Protein AF-A0A2D8VDP1-F1 (afdb_monomer_lite)

Secondary structure (DSSP, 8-state):
-HHHHHHHHHHHHHHHSPPPSS--HHHHHHHHHHHHHHHHHTSHHHHEEE-S-TT-SEEEEEETTT--EEEEETTTTEEEEEE---

pLDDT: mean 82.92, std 8.05, range [56.97, 93.94]

Radius of gyration: 24.82 Å; chains: 1; bounding box: 61×31×59 Å

Structure (mmCIF, N/CA/C/O backbone):
data_AF-A0A2D8VDP1-F1
#
_entry.id   AF-A0A2D8VDP1-F1
#
loop_
_atom_site.group_PDB
_atom_site.id
_atom_site.type_symbol
_atom_site.label_atom_id
_atom_site.label_alt_id
_atom_site.label_comp_id
_atom_site.label_asym_id
_atom_site.label_entity_id
_atom_site.label_seq_id
_atom_site.pdbx_PDB_ins_code
_atom_site.Cartn_x
_atom_site.Cartn_y
_atom_site.Cartn_z
_atom_site.occupancy
_atom_site.B_iso_or_equiv
_atom_site.auth_seq_id
_atom_site.auth_comp_id
_atom_site.auth_asym_id
_atom_site.auth_atom_id
_atom_site.pdbx_PDB_model_num
ATOM 1 N N . MET A 1 1 ? 45.756 8.901 -12.707 1.00 72.62 1 MET A N 1
ATOM 2 C CA . MET A 1 1 ? 45.520 7.447 -12.867 1.00 72.62 1 MET A CA 1
ATOM 3 C C . MET A 1 1 ? 44.058 7.087 -12.583 1.00 72.62 1 MET A C 1
ATOM 5 O O . MET A 1 1 ? 43.375 6.696 -13.511 1.00 72.62 1 MET A O 1
ATOM 9 N N . MET A 1 2 ? 43.517 7.316 -11.377 1.00 84.50 2 MET A N 1
ATOM 10 C CA . MET A 1 2 ? 42.117 6.968 -11.043 1.00 84.50 2 MET A CA 1
ATOM 11 C C . MET A 1 2 ? 41.048 7.713 -11.869 1.00 84.50 2 MET A C 1
ATOM 13 O O . MET A 1 2 ? 40.110 7.093 -12.358 1.00 84.50 2 MET A O 1
ATOM 17 N N . GLU A 1 3 ? 41.207 9.021 -12.090 1.00 88.38 3 GLU A N 1
ATOM 18 C CA . GLU A 1 3 ? 40.284 9.804 -12.935 1.00 88.38 3 GLU A CA 1
ATOM 19 C C . GLU A 1 3 ? 40.283 9.356 -14.403 1.00 88.38 3 GLU A C 1
ATOM 21 O O . GLU A 1 3 ? 39.275 9.463 -15.099 1.00 88.38 3 GLU A O 1
ATOM 26 N N . GLN A 1 4 ? 41.417 8.833 -14.866 1.00 89.12 4 GLN A N 1
ATOM 27 C CA . GLN A 1 4 ? 41.597 8.352 -16.230 1.00 89.12 4 GLN A CA 1
ATOM 28 C C . GLN A 1 4 ? 40.894 7.002 -16.407 1.00 89.12 4 GLN A C 1
ATOM 30 O O . GLN A 1 4 ? 40.081 6.861 -17.316 1.00 89.12 4 GLN A O 1
ATOM 35 N N . ASN A 1 5 ? 41.062 6.099 -15.437 1.00 91.50 5 ASN A N 1
ATOM 36 C CA . ASN A 1 5 ? 40.332 4.832 -15.370 1.00 91.50 5 ASN A CA 1
ATOM 37 C C . ASN A 1 5 ? 38.809 5.050 -15.280 1.00 91.50 5 ASN A C 1
ATOM 39 O O . ASN A 1 5 ? 38.041 4.334 -15.912 1.00 91.50 5 ASN A O 1
ATOM 43 N N . LEU A 1 6 ? 38.350 6.062 -14.528 1.00 91.94 6 LEU A N 1
ATOM 44 C CA . LEU A 1 6 ? 36.925 6.417 -14.453 1.00 91.94 6 LEU A CA 1
ATOM 45 C C . LEU A 1 6 ? 36.383 6.952 -15.785 1.00 91.94 6 LEU A C 1
ATOM 47 O O . LEU A 1 6 ? 35.230 6.691 -16.133 1.00 91.94 6 LEU A O 1
ATOM 51 N N . ARG A 1 7 ? 37.198 7.700 -16.538 1.00 92.00 7 ARG A N 1
ATOM 52 C CA . ARG A 1 7 ? 36.835 8.180 -17.878 1.00 92.00 7 ARG A CA 1
ATOM 53 C C . ARG A 1 7 ? 36.714 7.038 -18.879 1.00 92.00 7 ARG A C 1
ATOM 55 O O . ARG A 1 7 ? 35.736 7.009 -19.623 1.00 92.00 7 ARG A O 1
ATOM 62 N N . GLU A 1 8 ? 37.676 6.125 -18.882 1.00 93.19 8 GLU A N 1
ATOM 63 C CA . GLU A 1 8 ? 37.677 4.946 -19.753 1.00 93.19 8 GLU A CA 1
ATOM 64 C C . GLU A 1 8 ? 36.482 4.047 -19.441 1.00 93.19 8 GLU A C 1
ATOM 66 O O . GLU A 1 8 ? 35.668 3.783 -20.324 1.00 93.19 8 GLU A O 1
ATOM 71 N N . PHE A 1 9 ? 36.273 3.731 -18.161 1.00 92.56 9 PHE A N 1
ATOM 72 C CA . PHE A 1 9 ? 35.122 2.953 -17.714 1.00 92.56 9 PHE A CA 1
ATOM 73 C C . PHE A 1 9 ? 33.786 3.586 -18.121 1.00 92.56 9 PHE A C 1
ATOM 75 O O . PHE A 1 9 ? 32.885 2.898 -18.593 1.00 92.56 9 PHE A O 1
ATOM 82 N N . ARG A 1 10 ? 33.639 4.913 -17.991 1.00 90.62 10 ARG A N 1
ATOM 83 C CA . ARG A 1 10 ? 32.417 5.610 -18.423 1.00 90.62 10 ARG A CA 1
ATOM 84 C C . ARG A 1 10 ? 32.179 5.467 -19.927 1.00 90.62 10 ARG A C 1
ATOM 86 O O . ARG A 1 10 ? 31.029 5.342 -20.341 1.00 90.62 10 ARG A O 1
ATOM 93 N N . SER A 1 11 ? 33.241 5.515 -20.729 1.00 88.81 11 SER A N 1
ATOM 94 C CA . SER A 1 11 ? 33.155 5.369 -22.183 1.00 88.81 11 SER A CA 1
ATOM 95 C C . SER A 1 11 ? 32.758 3.947 -22.582 1.00 88.81 11 SER A C 1
ATOM 97 O O . SER A 1 11 ? 31.877 3.767 -23.421 1.00 88.81 11 SER A O 1
ATOM 99 N N . GLU A 1 12 ? 33.356 2.939 -21.948 1.00 91.38 12 GLU A N 1
ATOM 100 C CA . GLU A 1 12 ? 33.027 1.525 -22.165 1.00 91.38 12 GLU A CA 1
ATOM 101 C C . GLU A 1 12 ? 31.601 1.193 -21.710 1.00 91.38 12 GLU A C 1
ATOM 103 O O . GLU A 1 12 ? 30.845 0.517 -22.412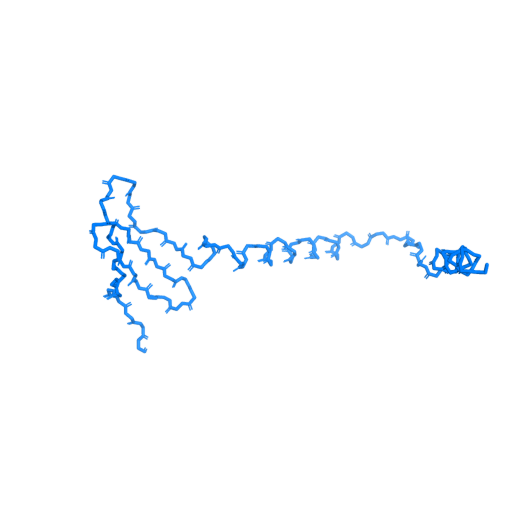 1.00 91.38 12 GLU A O 1
ATOM 108 N N . LEU A 1 13 ? 31.185 1.731 -20.561 1.00 89.19 13 LEU A N 1
ATOM 109 C CA . LEU A 1 13 ? 29.827 1.568 -20.056 1.00 89.19 13 LEU A CA 1
ATOM 110 C C . LEU A 1 13 ? 28.804 2.211 -21.001 1.00 89.19 13 LEU A C 1
ATOM 112 O O . LEU A 1 13 ? 27.796 1.595 -21.327 1.00 89.19 13 LEU A O 1
ATOM 116 N N . ALA A 1 14 ? 29.069 3.422 -21.492 1.00 85.06 14 ALA A N 1
ATOM 117 C CA . ALA A 1 14 ? 28.169 4.095 -22.426 1.00 85.06 14 ALA A CA 1
ATOM 118 C C . ALA A 1 14 ? 28.022 3.335 -23.755 1.00 85.06 14 ALA A C 1
ATOM 120 O O . ALA A 1 14 ? 26.926 3.296 -24.306 1.00 85.06 14 ALA A O 1
ATOM 121 N N . GLY A 1 15 ? 29.098 2.712 -24.250 1.00 83.75 15 GLY A N 1
ATOM 122 C CA . GLY A 1 15 ? 29.065 1.901 -25.470 1.00 83.75 15 GLY A CA 1
ATOM 123 C C . GLY A 1 15 ? 28.445 0.509 -25.298 1.00 83.75 15 GLY A C 1
ATOM 124 O O . GLY A 1 15 ? 28.016 -0.085 -26.283 1.00 83.75 15 GLY A O 1
ATOM 125 N N . SER A 1 16 ? 28.387 -0.016 -24.071 1.00 86.25 16 SER A N 1
ATOM 126 C CA . SER A 1 16 ? 27.803 -1.333 -23.772 1.00 86.25 16 SER A CA 1
ATOM 127 C C . SER A 1 16 ? 26.314 -1.289 -23.435 1.00 86.25 16 SER A C 1
ATOM 129 O O . SER A 1 16 ? 25.654 -2.325 -23.509 1.00 86.25 16 SER A O 1
ATOM 131 N N . ILE A 1 17 ? 25.766 -0.116 -23.094 1.00 82.38 17 ILE A N 1
ATOM 132 C CA . ILE A 1 17 ? 24.324 0.063 -22.910 1.00 82.38 17 ILE A CA 1
ATOM 133 C C . ILE A 1 17 ? 23.665 0.013 -24.296 1.00 82.38 17 ILE A C 1
ATOM 135 O O . ILE A 1 17 ? 23.877 0.924 -25.100 1.00 82.38 17 ILE A O 1
ATOM 139 N N . PRO A 1 18 ? 22.854 -1.017 -24.598 1.00 79.56 18 PRO A N 1
ATOM 140 C CA . PRO A 1 18 ? 22.179 -1.102 -25.880 1.00 79.56 18 PRO A CA 1
ATOM 141 C C . PRO A 1 18 ? 21.228 0.083 -26.007 1.00 79.56 18 PRO A C 1
ATOM 143 O O . PRO A 1 18 ? 20.368 0.286 -25.145 1.00 79.56 18 PRO A O 1
ATOM 146 N N . ILE A 1 19 ? 21.362 0.855 -27.082 1.00 76.94 19 ILE A N 1
ATOM 147 C CA . ILE A 1 19 ? 20.332 1.821 -27.453 1.00 76.94 19 ILE A CA 1
ATOM 148 C C . ILE A 1 19 ? 19.150 0.984 -27.946 1.00 76.94 19 ILE A C 1
ATOM 150 O O . ILE A 1 19 ? 19.313 0.240 -28.914 1.00 76.94 19 ILE A O 1
ATOM 154 N N . PRO A 1 20 ? 17.983 1.023 -27.284 1.00 75.38 20 PRO A N 1
ATOM 155 C CA . PRO A 1 20 ? 16.865 0.202 -27.712 1.00 75.38 20 PRO A CA 1
ATOM 156 C C . PRO A 1 20 ? 16.382 0.694 -29.077 1.00 75.38 20 PRO A C 1
ATOM 158 O O . PRO A 1 20 ? 15.943 1.837 -29.191 1.00 75.38 20 PRO A O 1
ATOM 161 N N . ASP A 1 21 ? 16.402 -0.172 -30.093 1.00 77.50 21 ASP A N 1
ATOM 162 C CA . ASP A 1 21 ? 15.831 0.141 -31.414 1.00 77.50 21 ASP A CA 1
ATOM 163 C C . ASP A 1 21 ? 14.335 0.481 -31.317 1.00 77.50 21 ASP A C 1
ATOM 165 O O . ASP A 1 21 ? 13.793 1.248 -32.115 1.00 77.50 21 ASP A O 1
ATOM 169 N N . LYS A 1 22 ? 13.653 -0.101 -30.320 1.00 83.56 22 LYS A N 1
ATOM 170 C CA . LYS A 1 22 ? 12.269 0.192 -29.942 1.00 83.56 22 LYS A CA 1
ATOM 171 C C . LYS A 1 22 ? 12.117 0.100 -28.430 1.00 83.56 22 LYS A C 1
ATOM 173 O O . LYS A 1 22 ? 12.653 -0.808 -27.796 1.00 83.56 22 LYS A O 1
ATOM 178 N N . ILE A 1 23 ? 11.347 1.021 -27.860 1.00 83.75 23 ILE A N 1
ATOM 179 C CA . ILE A 1 23 ? 10.957 0.966 -26.451 1.00 83.75 23 ILE A CA 1
ATOM 180 C C . ILE A 1 23 ? 9.776 0.002 -26.319 1.00 83.75 23 ILE A C 1
ATOM 182 O O . ILE A 1 23 ? 8.733 0.194 -26.943 1.00 83.75 23 ILE A O 1
ATOM 186 N N . ASP A 1 24 ? 9.936 -1.028 -25.491 1.00 89.44 24 ASP A N 1
ATOM 187 C CA . ASP A 1 24 ? 8.847 -1.921 -25.094 1.00 89.44 24 ASP A CA 1
ATOM 188 C C . ASP A 1 24 ? 7.988 -1.232 -24.022 1.00 89.44 24 ASP A C 1
ATOM 190 O O . ASP A 1 24 ? 8.255 -1.309 -22.819 1.00 89.44 24 ASP A O 1
ATOM 194 N N . TYR A 1 25 ? 6.974 -0.494 -24.474 1.00 89.56 25 TYR A N 1
ATOM 195 C CA . TYR A 1 25 ? 6.085 0.268 -23.598 1.00 89.56 25 TYR A CA 1
ATOM 196 C C . TYR A 1 25 ? 5.258 -0.614 -22.661 1.00 89.56 25 TYR A C 1
ATOM 198 O O . TYR A 1 25 ? 4.963 -0.181 -21.548 1.00 89.56 25 TYR A O 1
ATOM 206 N N . GLU A 1 26 ? 4.923 -1.844 -23.059 1.00 93.31 26 GLU A N 1
ATOM 207 C CA . GLU A 1 26 ? 4.209 -2.775 -22.180 1.00 93.31 26 GLU A CA 1
ATOM 208 C C . GLU A 1 26 ? 5.109 -3.220 -21.031 1.00 93.31 26 GLU A C 1
ATOM 210 O O . GLU A 1 26 ? 4.696 -3.198 -19.869 1.00 93.31 26 GLU A O 1
ATOM 215 N N . ARG A 1 27 ? 6.383 -3.509 -21.317 1.00 90.19 27 ARG A N 1
ATOM 216 C CA . ARG A 1 27 ? 7.365 -3.793 -20.268 1.00 90.19 27 ARG A CA 1
ATOM 217 C C . ARG A 1 27 ? 7.605 -2.593 -19.357 1.00 90.19 27 ARG A C 1
ATOM 219 O O . ARG A 1 27 ? 7.661 -2.766 -18.142 1.00 90.19 27 ARG A O 1
ATOM 226 N N . VAL A 1 28 ? 7.722 -1.381 -19.902 1.00 91.69 28 VAL A N 1
ATOM 227 C CA . VAL A 1 28 ? 7.876 -0.157 -19.091 1.00 91.69 28 VAL A CA 1
ATOM 228 C C . VAL A 1 28 ? 6.661 0.054 -18.187 1.00 91.69 28 VAL A C 1
ATOM 230 O O . VAL A 1 28 ? 6.820 0.294 -16.991 1.00 91.69 28 VAL A O 1
ATOM 233 N N . LYS A 1 29 ? 5.448 -0.089 -18.728 1.00 92.75 29 LYS A N 1
ATOM 234 C CA . LYS A 1 29 ? 4.195 0.018 -17.974 1.00 92.75 29 LYS A CA 1
ATOM 235 C C . LYS A 1 29 ? 4.122 -1.017 -16.854 1.00 92.75 29 LYS A C 1
ATOM 237 O O . LYS A 1 29 ? 3.782 -0.655 -15.731 1.00 92.75 29 LYS A O 1
ATOM 242 N N . PHE A 1 30 ? 4.485 -2.267 -17.134 1.00 93.94 30 PHE A N 1
ATOM 243 C CA . PHE A 1 30 ? 4.537 -3.332 -16.134 1.00 93.94 30 PHE A CA 1
ATOM 244 C C . PHE A 1 30 ? 5.508 -3.001 -14.993 1.00 93.94 30 PHE A C 1
ATOM 246 O O . PHE A 1 30 ? 5.133 -3.066 -13.822 1.00 93.94 30 PHE A O 1
ATOM 253 N N . LEU A 1 31 ? 6.738 -2.591 -15.323 1.00 92.88 31 LEU A N 1
ATOM 254 C CA . LEU A 1 31 ? 7.754 -2.232 -14.328 1.00 92.88 31 LEU A CA 1
ATOM 255 C C . LEU A 1 31 ? 7.319 -1.027 -13.483 1.00 92.88 31 LEU A C 1
ATOM 257 O O . LEU A 1 31 ? 7.498 -1.023 -12.266 1.00 92.88 31 LEU A O 1
ATOM 261 N N . PHE A 1 32 ? 6.689 -0.031 -14.106 1.00 91.19 32 PHE A N 1
ATOM 262 C CA . PHE A 1 32 ? 6.153 1.127 -13.399 1.00 91.19 32 PHE A CA 1
ATOM 263 C C . PHE A 1 32 ? 5.028 0.735 -12.431 1.00 91.19 32 PHE A C 1
ATOM 265 O O . PHE A 1 32 ? 5.062 1.115 -11.261 1.00 91.19 32 PHE A O 1
ATOM 272 N N . GLN A 1 33 ? 4.073 -0.086 -12.874 1.00 89.25 33 GLN A N 1
ATOM 273 C CA . GLN A 1 33 ? 2.997 -0.596 -12.018 1.00 89.25 33 GLN A CA 1
ATOM 274 C C . GLN A 1 33 ? 3.532 -1.418 -10.841 1.00 89.25 33 GLN A C 1
ATOM 276 O O . GLN A 1 33 ? 3.060 -1.244 -9.718 1.00 89.25 33 GLN A O 1
ATOM 281 N N . GLN A 1 34 ? 4.542 -2.267 -11.062 1.00 88.81 34 GLN A N 1
ATOM 282 C CA . GLN A 1 34 ? 5.201 -2.977 -9.965 1.00 88.81 34 GLN A CA 1
ATOM 283 C C . GLN A 1 34 ? 5.828 -2.016 -8.956 1.00 88.81 34 GLN A C 1
ATOM 285 O O . GLN A 1 34 ? 5.629 -2.199 -7.759 1.00 88.81 34 GLN A O 1
ATOM 290 N N . SER A 1 35 ? 6.525 -0.978 -9.424 1.00 85.88 35 SER A N 1
ATOM 291 C CA . SER A 1 35 ? 7.170 -0.008 -8.533 1.00 85.88 35 SER A CA 1
ATOM 292 C C . SER A 1 35 ? 6.162 0.745 -7.654 1.00 85.88 35 SER A C 1
ATOM 294 O O . SER A 1 35 ? 6.407 0.957 -6.466 1.00 85.88 35 SER A O 1
ATOM 296 N N . LEU A 1 36 ? 4.983 1.071 -8.199 1.00 82.38 36 LEU A N 1
ATOM 297 C CA . LEU A 1 36 ? 3.888 1.679 -7.441 1.00 82.38 36 LEU A CA 1
ATOM 298 C C . LEU A 1 36 ? 3.352 0.717 -6.379 1.00 82.38 36 LEU A C 1
ATOM 300 O O . LEU A 1 36 ? 3.249 1.091 -5.213 1.00 82.38 36 LEU A O 1
ATOM 304 N N . LEU A 1 37 ? 3.094 -0.539 -6.746 1.00 79.31 37 LEU A N 1
ATOM 305 C CA . LEU A 1 37 ? 2.627 -1.558 -5.804 1.00 79.31 37 LEU A CA 1
ATOM 306 C C . LEU A 1 37 ? 3.646 -1.825 -4.689 1.00 79.31 37 LEU A C 1
ATOM 308 O O . LEU A 1 37 ? 3.262 -2.028 -3.540 1.00 79.31 37 LEU A O 1
ATOM 312 N N . GLU A 1 38 ? 4.943 -1.824 -4.994 1.00 80.38 38 GLU A N 1
ATOM 313 C CA . GLU A 1 38 ? 5.997 -1.960 -3.983 1.00 80.38 38 GLU A CA 1
ATOM 314 C C . GLU A 1 38 ? 6.065 -0.758 -3.042 1.00 80.38 38 GLU A C 1
ATOM 316 O O . GLU A 1 38 ? 6.248 -0.936 -1.835 1.00 80.38 38 GLU A O 1
ATOM 321 N N . SER A 1 39 ? 5.855 0.453 -3.564 1.00 74.88 39 SER A N 1
ATOM 322 C CA . SER A 1 39 ? 5.766 1.655 -2.733 1.00 74.88 39 SER A CA 1
ATOM 323 C C . SER A 1 39 ? 4.553 1.612 -1.795 1.00 74.88 39 SER A C 1
ATOM 325 O O . SER A 1 39 ? 4.660 1.956 -0.617 1.00 74.88 39 SER A O 1
ATOM 327 N N . GLU A 1 40 ? 3.418 1.102 -2.280 1.00 75.56 40 GLU A N 1
ATOM 328 C CA . GLU A 1 40 ? 2.194 0.978 -1.496 1.00 75.56 40 GLU A CA 1
ATOM 329 C C . GLU A 1 40 ? 2.287 -0.131 -0.451 1.00 75.56 40 GLU A C 1
ATOM 331 O O . GLU A 1 40 ? 1.821 0.074 0.665 1.00 75.56 40 GLU A O 1
ATOM 336 N N . LYS A 1 41 ? 2.936 -1.266 -0.745 1.00 74.69 41 LYS A N 1
ATOM 337 C CA . LYS A 1 41 ? 3.077 -2.400 0.193 1.00 74.69 41 LYS A CA 1
ATOM 338 C C . LYS A 1 41 ? 3.637 -2.014 1.560 1.00 74.69 41 LYS A C 1
ATOM 340 O O . LYS A 1 41 ? 3.262 -2.614 2.565 1.00 74.69 41 LYS A O 1
ATOM 345 N N . ASN A 1 42 ? 4.522 -1.022 1.603 1.00 73.19 42 ASN A N 1
ATOM 346 C CA . ASN A 1 42 ? 5.148 -0.560 2.843 1.00 73.19 42 ASN A CA 1
ATOM 347 C C . ASN A 1 42 ? 4.340 0.525 3.565 1.00 73.19 42 ASN A C 1
ATOM 349 O O . ASN A 1 42 ? 4.719 0.975 4.646 1.00 73.19 42 ASN A O 1
ATOM 353 N N . SER A 1 43 ? 3.231 0.960 2.976 1.00 79.12 43 SER A N 1
ATOM 354 C CA . SER A 1 43 ? 2.414 2.029 3.517 1.00 79.12 43 SER A CA 1
ATOM 355 C C . SER A 1 43 ? 1.414 1.511 4.565 1.00 79.12 43 SER A C 1
ATOM 357 O O . SER A 1 43 ? 0.846 0.420 4.412 1.00 79.12 43 SER A O 1
ATOM 359 N N . PRO A 1 44 ? 1.139 2.279 5.636 1.00 75.44 44 PRO A N 1
ATOM 360 C CA . PRO A 1 44 ? 0.144 1.898 6.635 1.00 75.44 44 PRO A CA 1
ATOM 361 C C . PRO A 1 44 ? -1.246 1.647 6.041 1.00 75.44 44 PRO A C 1
ATOM 363 O O . PRO A 1 44 ? -1.936 0.751 6.513 1.00 75.44 44 PRO A O 1
ATOM 366 N N . GLN A 1 45 ? -1.633 2.383 4.995 1.00 79.31 45 GLN A N 1
ATOM 367 C CA . GLN A 1 45 ? -2.920 2.249 4.302 1.00 79.31 45 GLN A CA 1
ATOM 368 C C . GLN A 1 45 ? -3.055 0.956 3.485 1.00 79.31 45 GLN A C 1
ATOM 370 O O . GLN A 1 45 ? -4.163 0.472 3.255 1.00 79.31 45 GLN A O 1
ATOM 375 N N . TYR A 1 46 ? -1.937 0.364 3.063 1.00 82.62 46 TYR A N 1
ATOM 376 C CA . TYR A 1 46 ? -1.956 -0.957 2.442 1.00 82.62 46 TYR A CA 1
ATOM 377 C C . TYR A 1 46 ? -2.201 -2.045 3.485 1.00 82.62 46 TYR A C 1
ATOM 379 O O . TYR A 1 46 ? -2.990 -2.963 3.259 1.00 82.62 46 TYR A O 1
ATOM 387 N N . LYS A 1 47 ? -1.571 -1.910 4.659 1.00 87.00 47 LYS A N 1
ATOM 388 C CA . LYS A 1 47 ? -1.715 -2.868 5.758 1.00 87.00 47 LYS A CA 1
ATOM 389 C C . LYS A 1 47 ? -3.040 -2.724 6.507 1.00 87.00 47 LYS A C 1
ATOM 391 O O . LYS A 1 47 ? -3.601 -3.736 6.917 1.00 87.00 47 LYS A O 1
ATOM 396 N N . TYR A 1 48 ? -3.540 -1.507 6.698 1.00 88.31 48 TYR A N 1
ATOM 397 C CA . TYR A 1 48 ? -4.693 -1.232 7.550 1.00 88.31 48 TYR A CA 1
ATOM 398 C C . TYR A 1 48 ? -5.782 -0.444 6.831 1.00 88.31 48 TYR A C 1
ATOM 400 O O . TYR A 1 48 ? -5.515 0.557 6.173 1.00 88.31 48 TYR A O 1
ATOM 408 N N . GLN A 1 49 ? -7.028 -0.861 7.041 1.00 89.62 49 GLN A N 1
ATOM 409 C C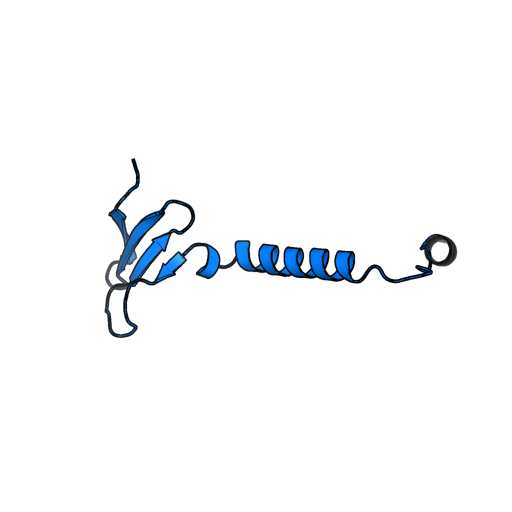A . GLN A 1 49 ? -8.219 -0.123 6.636 1.00 89.62 49 GLN A CA 1
ATOM 410 C C . GLN A 1 49 ? -8.962 0.357 7.880 1.00 89.62 49 GLN A C 1
ATOM 412 O O . GLN A 1 49 ? -9.327 -0.464 8.721 1.00 89.62 49 GLN A O 1
ATOM 417 N N . PHE A 1 50 ? -9.198 1.664 7.996 1.00 89.56 50 PHE A N 1
ATOM 418 C CA . PHE A 1 50 ? -10.022 2.212 9.073 1.00 89.56 50 PHE A CA 1
ATOM 419 C C . PHE A 1 50 ? -11.492 1.833 8.873 1.00 89.56 50 PHE A C 1
ATOM 421 O O . PHE A 1 50 ? -11.991 1.814 7.749 1.00 89.56 50 PHE A O 1
ATOM 428 N N . LEU A 1 51 ? -12.155 1.492 9.976 1.00 88.25 51 LEU A N 1
ATOM 429 C CA . LEU A 1 51 ? -13.548 1.035 10.023 1.00 88.25 51 LEU A CA 1
ATOM 430 C C . LEU A 1 51 ? -14.465 2.022 10.760 1.00 88.25 51 LEU A C 1
ATOM 432 O O . LEU A 1 51 ? -15.636 1.721 10.962 1.00 88.25 51 LEU A O 1
ATOM 436 N N . CYS A 1 52 ? -13.926 3.154 11.207 1.00 82.38 52 CYS A N 1
ATOM 437 C CA . CYS A 1 52 ? -14.627 4.157 11.999 1.00 82.38 52 CYS A CA 1
ATOM 438 C C . CYS A 1 52 ? -14.585 5.526 11.325 1.00 82.38 52 CYS A C 1
ATOM 440 O O . CYS A 1 52 ? -13.638 5.836 10.597 1.00 82.38 52 CYS A O 1
ATOM 442 N N . ASP A 1 53 ? -15.585 6.348 11.629 1.00 82.12 53 ASP A N 1
ATOM 443 C CA . ASP A 1 53 ? -15.656 7.736 11.182 1.00 82.12 53 ASP A CA 1
ATOM 444 C C . ASP A 1 53 ? -14.723 8.643 11.998 1.00 82.12 53 ASP A C 1
ATOM 446 O O . ASP A 1 53 ? -14.380 8.355 13.147 1.00 82.12 53 ASP A O 1
ATOM 450 N N . GLU A 1 54 ? -14.358 9.795 11.429 1.00 77.56 54 GLU A N 1
ATOM 451 C CA . GLU A 1 54 ? -13.442 10.767 12.050 1.00 77.56 54 GLU A CA 1
ATOM 452 C C . GLU A 1 54 ? -13.930 11.297 13.410 1.00 77.56 54 GLU A C 1
ATOM 454 O O . GLU A 1 54 ? -13.130 11.732 14.238 1.00 77.56 54 GLU A O 1
ATOM 459 N N . SER A 1 55 ? -15.242 11.257 13.663 1.00 78.81 55 SER A N 1
ATOM 460 C CA . SER A 1 55 ? -15.842 11.706 14.924 1.00 78.81 55 SER A CA 1
ATOM 461 C C . SER A 1 55 ? -15.675 10.720 16.083 1.00 78.81 55 SER A C 1
ATOM 463 O O . SER A 1 55 ? -15.975 11.065 17.232 1.00 78.81 55 SER A O 1
ATOM 465 N N . GLU A 1 56 ? -15.248 9.484 15.815 1.00 77.75 56 GLU A N 1
ATOM 466 C CA . GLU A 1 56 ? -15.106 8.479 16.860 1.00 77.75 56 GLU A CA 1
ATOM 467 C C . GLU A 1 56 ? -13.861 8.704 17.727 1.00 77.75 56 GLU A C 1
ATOM 469 O O . GLU A 1 56 ? -12.773 9.042 17.270 1.00 77.75 56 GLU A O 1
ATOM 474 N N . LYS A 1 57 ? -14.013 8.483 19.039 1.00 77.75 57 LYS A N 1
ATOM 475 C CA . LYS A 1 57 ? -12.914 8.619 20.016 1.00 77.75 57 LYS A CA 1
ATOM 476 C C . LYS A 1 57 ? -11.941 7.440 19.998 1.00 77.75 57 LYS A C 1
ATOM 478 O O . LYS A 1 57 ? -10.887 7.510 20.635 1.00 77.75 57 LYS A O 1
ATOM 483 N N . LEU A 1 58 ? -12.340 6.337 19.374 1.00 81.56 58 LEU A N 1
ATOM 484 C CA . LEU A 1 58 ? -11.576 5.105 19.273 1.00 81.56 58 LEU A CA 1
ATOM 485 C C . LEU A 1 58 ? -11.241 4.866 17.809 1.00 81.56 58 LEU A C 1
ATOM 487 O O . LEU A 1 58 ? -12.045 5.139 16.927 1.00 81.56 58 LEU A O 1
ATOM 491 N N . ILE A 1 59 ? -10.046 4.344 17.577 1.00 84.81 59 ILE A N 1
ATOM 492 C CA . ILE A 1 59 ? -9.586 3.997 16.243 1.00 84.81 59 ILE A CA 1
ATOM 493 C C . ILE A 1 59 ? -9.880 2.520 16.031 1.00 84.81 59 ILE A C 1
ATOM 495 O O . ILE A 1 59 ? -9.261 1.675 16.681 1.00 84.81 59 ILE A O 1
ATOM 499 N N . TYR A 1 60 ? -10.784 2.215 15.108 1.00 88.38 60 TYR A N 1
ATOM 500 C CA . TYR A 1 60 ? -11.055 0.856 14.656 1.00 88.38 60 TYR A CA 1
ATOM 501 C C . TYR A 1 60 ? -10.412 0.635 13.293 1.00 88.38 60 TYR A C 1
ATOM 503 O O . TYR A 1 60 ? -10.606 1.427 12.369 1.00 88.38 60 TYR A O 1
ATOM 511 N N . ARG A 1 61 ? -9.647 -0.448 13.148 1.00 89.44 61 ARG A N 1
ATOM 512 C CA . ARG A 1 61 ? -9.039 -0.818 11.866 1.00 89.44 61 ARG A CA 1
ATOM 513 C C . ARG A 1 61 ? -9.011 -2.323 11.655 1.00 89.44 61 ARG A C 1
ATOM 515 O O . ARG A 1 61 ? -8.872 -3.089 12.603 1.00 89.44 61 ARG A O 1
ATOM 522 N N . CYS A 1 62 ? -9.089 -2.729 10.398 1.00 90.25 62 CYS A N 1
ATOM 523 C CA . CYS A 1 62 ? -8.809 -4.088 9.960 1.00 90.25 62 CYS A CA 1
ATOM 524 C C . CYS A 1 62 ? -7.365 -4.167 9.461 1.00 90.25 62 CYS A C 1
ATOM 526 O O . CYS A 1 62 ? -6.960 -3.356 8.624 1.00 90.25 62 CYS A O 1
ATOM 528 N N . ASN A 1 63 ? -6.595 -5.139 9.946 1.00 88.88 63 ASN A N 1
ATOM 529 C CA . ASN A 1 63 ? -5.336 -5.533 9.328 1.00 88.88 63 ASN A CA 1
ATOM 530 C C . ASN A 1 63 ? -5.655 -6.371 8.087 1.00 88.88 63 ASN A C 1
ATOM 532 O O . ASN A 1 63 ? -6.079 -7.512 8.198 1.00 88.88 63 ASN A O 1
ATOM 536 N N . ARG A 1 64 ? -5.443 -5.829 6.890 1.00 85.69 64 ARG A N 1
ATOM 537 C CA . ARG A 1 64 ? -5.797 -6.494 5.625 1.00 85.69 64 ARG A CA 1
ATOM 538 C C . ARG A 1 64 ? -4.943 -7.732 5.335 1.00 85.69 64 ARG A C 1
ATOM 540 O O . ARG A 1 64 ? -5.342 -8.548 4.513 1.00 85.69 64 ARG A O 1
ATOM 547 N N . MET A 1 65 ? -3.792 -7.873 6.000 1.00 85.69 65 MET A N 1
ATOM 548 C CA . MET A 1 65 ? -2.888 -9.016 5.833 1.00 85.69 65 MET A CA 1
ATOM 549 C C . MET A 1 65 ? -3.304 -10.213 6.691 1.00 85.69 65 MET A C 1
ATOM 551 O O . MET A 1 65 ? -3.167 -11.348 6.249 1.00 85.69 65 MET A O 1
ATOM 555 N N . THR A 1 66 ? -3.785 -9.965 7.914 1.00 87.06 66 THR A N 1
ATOM 556 C CA . THR A 1 66 ? -4.193 -11.021 8.862 1.00 87.06 66 THR A CA 1
ATOM 557 C C . THR A 1 66 ? -5.708 -11.165 8.986 1.00 87.06 66 THR A C 1
ATOM 559 O O . THR A 1 66 ? -6.187 -12.159 9.514 1.00 87.06 66 THR A O 1
ATOM 562 N N . GLY A 1 67 ? -6.460 -10.169 8.516 1.00 85.19 67 GLY A N 1
ATOM 563 C CA . GLY A 1 67 ? -7.904 -10.012 8.683 1.00 85.19 67 GLY A CA 1
ATOM 564 C C . GLY A 1 67 ? -8.355 -9.750 10.127 1.00 85.19 67 GLY A C 1
ATOM 565 O O . GLY A 1 67 ? -9.548 -9.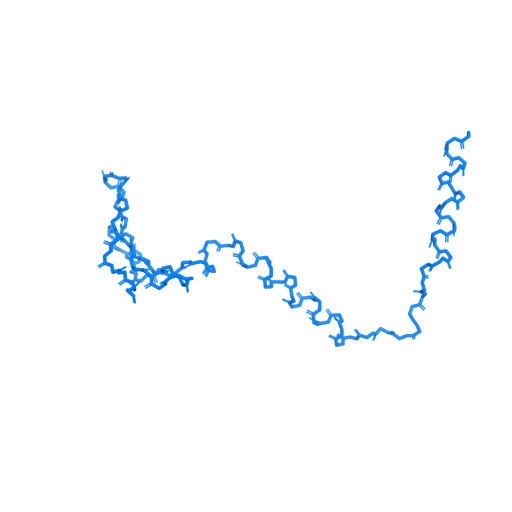793 10.423 1.00 85.19 67 GLY A O 1
ATOM 566 N N . GLU A 1 68 ? -7.418 -9.469 11.033 1.00 89.94 68 GLU A N 1
ATOM 567 C CA . GLU A 1 68 ? -7.708 -9.146 12.428 1.00 89.94 68 GLU A CA 1
ATOM 568 C C . GLU A 1 68 ? -8.309 -7.745 12.564 1.00 89.94 68 GLU A C 1
ATOM 570 O O . GLU A 1 68 ? -7.934 -6.811 11.850 1.00 89.94 68 GLU A O 1
ATOM 575 N N . ILE A 1 69 ? -9.220 -7.587 13.526 1.00 89.19 69 ILE A N 1
ATOM 576 C CA . ILE A 1 69 ? -9.808 -6.286 13.860 1.00 89.19 69 ILE A CA 1
ATOM 577 C C . ILE A 1 69 ? -9.140 -5.767 15.124 1.00 89.19 69 ILE A C 1
ATOM 579 O O . ILE A 1 69 ? -9.169 -6.414 16.172 1.00 89.19 69 ILE A O 1
ATOM 583 N N . GLU A 1 70 ? -8.579 -4.570 15.031 1.00 88.19 70 GLU A N 1
ATOM 584 C CA . GLU A 1 70 ? -7.880 -3.884 16.105 1.00 88.19 70 GLU A CA 1
ATOM 585 C C . GLU A 1 70 ? -8.647 -2.627 16.524 1.00 88.19 70 GLU A C 1
ATOM 587 O O . GLU A 1 70 ? -9.192 -1.896 15.694 1.00 88.19 70 GLU A O 1
ATOM 592 N N . CYS A 1 71 ? -8.649 -2.356 17.826 1.00 86.38 71 CYS A N 1
ATOM 593 C 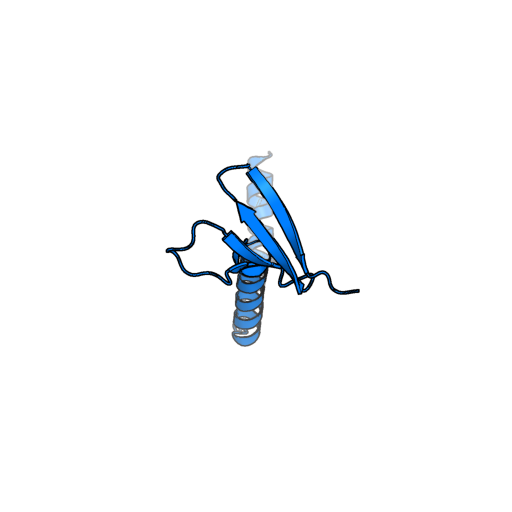CA . CYS A 1 71 ? -9.162 -1.132 18.419 1.00 86.38 71 CYS A CA 1
ATOM 594 C C . CYS A 1 71 ? -8.063 -0.460 19.235 1.00 86.38 71 CYS A C 1
ATOM 596 O O . CYS A 1 71 ? -7.426 -1.092 20.081 1.00 86.38 71 CYS A O 1
ATOM 598 N N . TYR A 1 72 ? -7.881 0.838 19.030 1.00 80.06 72 TYR A N 1
ATOM 599 C CA . TYR A 1 72 ? -6.914 1.644 19.758 1.00 80.06 72 TYR A CA 1
ATOM 600 C C . TYR A 1 72 ? -7.587 2.852 20.414 1.00 80.06 72 TYR A C 1
ATOM 602 O O . TYR A 1 72 ? -8.490 3.475 19.854 1.00 80.06 72 TYR A O 1
ATOM 610 N N . SER A 1 73 ? -7.158 3.165 21.636 1.00 71.88 73 SER A N 1
ATOM 611 C CA . SER A 1 73 ? -7.670 4.283 22.426 1.00 71.88 73 SER A CA 1
ATOM 612 C C . SER A 1 73 ? -6.531 5.211 22.830 1.00 71.88 73 SER A C 1
ATOM 614 O O . SER A 1 73 ? -5.695 4.825 23.650 1.00 71.88 73 SER A O 1
ATOM 616 N N . ASN A 1 74 ? -6.566 6.462 22.358 1.00 63.22 74 ASN A N 1
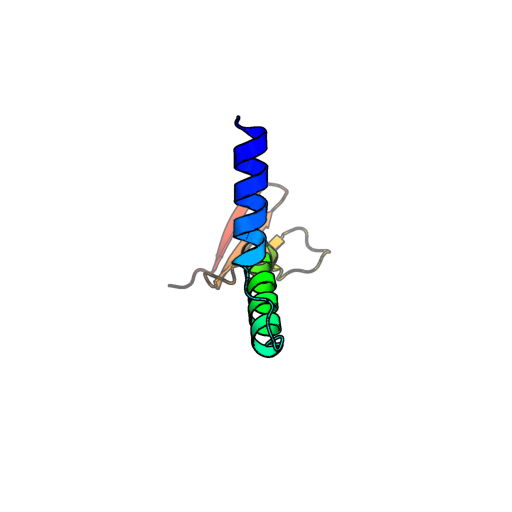ATOM 617 C CA . ASN A 1 74 ? -5.603 7.504 22.750 1.00 63.22 74 ASN A CA 1
A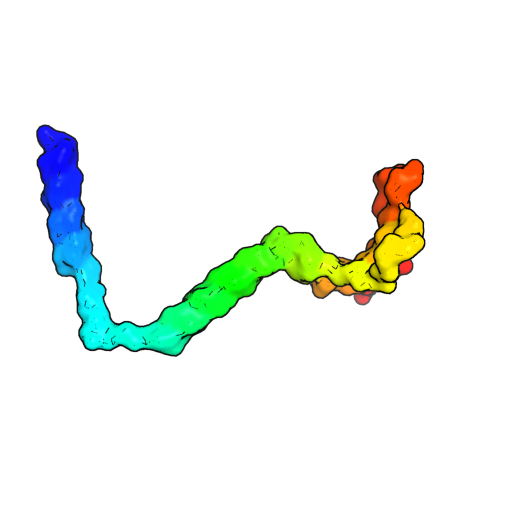TOM 618 C C . ASN A 1 74 ? -5.565 7.751 24.270 1.00 63.22 74 ASN A C 1
ATOM 620 O O . ASN A 1 74 ? -4.579 8.264 24.781 1.00 63.22 74 ASN A O 1
ATOM 624 N N . ARG A 1 75 ? -6.628 7.403 25.014 1.00 65.44 75 ARG A N 1
ATOM 625 C CA . ARG A 1 75 ? -6.684 7.626 26.470 1.00 65.44 75 ARG A CA 1
ATOM 626 C C . ARG A 1 75 ? -5.754 6.715 27.268 1.00 65.44 75 ARG A C 1
ATOM 628 O O . ARG A 1 75 ? -5.304 7.127 28.327 1.00 65.44 75 ARG A O 1
ATOM 635 N N . ASN A 1 76 ? -5.514 5.495 26.790 1.00 60.75 76 ASN A N 1
ATOM 636 C CA . ASN A 1 76 ? -4.787 4.470 27.545 1.00 60.75 76 ASN A CA 1
ATOM 637 C C . ASN A 1 76 ? -3.568 3.913 26.801 1.00 60.75 76 ASN A C 1
ATOM 639 O O . ASN A 1 76 ? -2.931 3.012 27.339 1.00 60.75 76 ASN A O 1
ATOM 643 N N . ASP A 1 77 ? -3.287 4.396 25.586 1.00 64.19 77 ASP A N 1
ATOM 644 C CA . ASP A 1 77 ? -2.176 3.953 24.730 1.00 64.19 77 ASP A CA 1
ATOM 645 C C . ASP A 1 77 ? -2.119 2.418 24.563 1.00 64.19 77 ASP A C 1
ATOM 647 O O . ASP A 1 77 ? -1.069 1.779 24.529 1.00 64.19 77 ASP A O 1
ATOM 651 N N . LYS A 1 78 ? -3.301 1.787 24.541 1.00 71.75 78 LYS A N 1
ATOM 652 C CA . LYS A 1 78 ? -3.463 0.329 24.518 1.00 71.75 78 LYS A CA 1
ATOM 653 C C . LYS A 1 78 ? -4.157 -0.104 23.238 1.00 71.75 78 LYS A C 1
ATOM 655 O O . LYS A 1 78 ? -5.278 0.325 22.956 1.00 71.75 78 LYS A O 1
ATOM 660 N N . LEU A 1 79 ? -3.498 -1.003 22.511 1.00 77.25 79 LEU A N 1
ATOM 661 C CA . LEU A 1 79 ? -4.072 -1.757 21.403 1.00 77.25 79 LEU A CA 1
ATOM 662 C C . LEU A 1 79 ? -4.853 -2.954 21.959 1.00 77.25 79 LEU A C 1
ATOM 664 O O . LEU A 1 79 ? -4.329 -3.723 22.766 1.00 77.25 79 LEU A O 1
ATOM 668 N N . LYS A 1 80 ? -6.099 -3.126 21.519 1.00 81.25 80 LYS A N 1
ATOM 669 C CA . LYS A 1 80 ? -6.927 -4.290 21.836 1.00 81.25 80 LYS A CA 1
ATOM 670 C C . LYS A 1 80 ? -7.350 -4.982 20.544 1.00 81.25 80 LYS A C 1
ATOM 672 O O . LYS A 1 80 ? -8.011 -4.372 19.710 1.00 81.25 80 LYS A O 1
ATOM 677 N N . ILE A 1 81 ? -7.007 -6.260 20.404 1.00 78.94 81 ILE A N 1
ATOM 678 C CA . ILE A 1 81 ? -7.511 -7.108 19.317 1.00 78.94 81 ILE A CA 1
ATOM 679 C C . ILE A 1 81 ? -8.958 -7.484 19.657 1.00 78.94 81 ILE A C 1
ATOM 681 O O . ILE A 1 81 ? -9.236 -7.985 20.749 1.00 78.94 81 ILE A O 1
ATOM 685 N N . LEU A 1 82 ? -9.884 -7.175 18.752 1.00 81.19 82 LEU A N 1
ATOM 686 C CA . LEU A 1 82 ? -11.321 -7.420 18.905 1.00 81.19 82 LEU A CA 1
ATOM 687 C C . LEU A 1 82 ? -11.792 -8.666 18.159 1.00 81.19 82 LEU A C 1
ATOM 689 O O . LEU A 1 82 ? -12.777 -9.276 18.563 1.00 81.19 82 LEU A O 1
ATOM 693 N N . SER A 1 83 ? -11.096 -9.040 17.088 1.00 80.62 83 SER A N 1
ATOM 694 C CA . SER A 1 83 ? -11.377 -10.242 16.308 1.00 80.62 83 SER A CA 1
ATOM 695 C C . SER A 1 83 ? -10.073 -10.831 15.792 1.00 80.62 83 SER A C 1
ATOM 697 O O . SER A 1 83 ? -9.184 -10.081 15.385 1.00 80.62 83 SER A O 1
ATOM 699 N N . SER A 1 84 ? -9.978 -12.159 15.801 1.00 75.19 84 SER A N 1
ATOM 700 C CA . SER A 1 84 ? -8.857 -12.909 15.241 1.00 75.19 84 SER A CA 1
ATOM 701 C C . SER A 1 84 ? -9.385 -14.045 14.372 1.00 75.19 84 SER A C 1
ATOM 703 O O . SER A 1 84 ? -10.423 -14.638 14.684 1.00 75.19 84 SER A O 1
ATOM 705 N N . ILE A 1 85 ? -8.689 -14.320 13.272 1.00 67.19 85 ILE A N 1
ATOM 706 C CA . ILE A 1 85 ? -9.020 -15.413 12.360 1.00 67.19 85 ILE A CA 1
ATOM 707 C C . ILE A 1 85 ? -8.280 -16.657 12.863 1.00 67.19 85 ILE A C 1
ATOM 709 O O . ILE A 1 85 ? -7.054 -16.649 12.937 1.00 67.19 85 ILE A O 1
ATOM 713 N N . LYS A 1 86 ? -9.029 -17.685 13.282 1.00 56.97 86 LYS A N 1
ATOM 714 C CA . LYS A 1 86 ? -8.484 -18.996 13.671 1.00 56.97 86 LYS A CA 1
ATOM 715 C C . LYS A 1 86 ? -8.158 -19.849 12.456 1.00 56.97 86 LYS A C 1
ATOM 717 O O . LYS A 1 86 ? -8.952 -19.797 11.492 1.00 56.97 86 LYS A O 1
#

Sequence (86 aa):
MMEQNLREFRSELAGSIPIPDKIDYERVKFLFQQSLLESEKNSPQYKYQFLCDESEKLIYRCNRMTGEIECYSNRNDKLKILSSIK

Foldseek 3Di:
DVVVVVVVVVVVVVVPPDPPPDDPVVVVVVVVVVVVVVVCCPDPVNQWDWPDDPPDQKTWIAGPVQRWIWIAHPVPRDIDTPDGDD